Protein AF-A0A7S1PT39-F1 (afdb_monomer_lite)

Sequence (105 aa):
GGVLGLLLYEPAGQVSPDAPGHWAAVRRGPGAGREPEFWRLDPVRGSFRITPQELEQLLVRYRAWRIVDRPEALRAARTAKPSVARHEAEPLTGARAEPVPAAPA

Secondary structure (DSSP, 8-state):
--EEEEEEEEPTTSSSTTPPPEEEEEEE----SSS--EEEEETTTEEEEE-HHHHHHHHHHS-EEEEEPPPHHHHHHHHHHHHHHHHHHTTTS--PPPPPPPPP-

Organism: Alexandrium catenella (NCBI:txid2925)

Structure (mmCIF, N/CA/C/O backbone):
data_AF-A0A7S1PT39-F1
#
_entry.id   AF-A0A7S1PT39-F1
#
loop_
_atom_site.group_PDB
_atom_site.id
_atom_site.type_symbol
_atom_site.label_atom_id
_atom_site.label_alt_id
_atom_site.label_comp_id
_atom_site.label_asym_id
_atom_site.label_entity_id
_atom_site.label_seq_id
_atom_site.pdbx_PDB_ins_code
_atom_site.Cartn_x
_atom_site.Cartn_y
_atom_site.Cartn_z
_atom_site.occupancy
_atom_site.B_iso_or_equiv
_atom_site.auth_seq_id
_atom_site.auth_comp_id
_atom_site.auth_asym_id
_atom_site.auth_atom_id
_atom_site.pdbx_PDB_model_num
ATOM 1 N N . GLY A 1 1 ? -17.578 -0.226 9.675 1.00 58.12 1 GLY A N 1
ATOM 2 C CA . GLY A 1 1 ? -16.107 -0.211 9.591 1.00 58.12 1 GLY A CA 1
ATOM 3 C C . GLY A 1 1 ? -15.710 0.708 8.462 1.00 58.12 1 GLY A C 1
ATOM 4 O O . GLY A 1 1 ? -16.254 0.559 7.375 1.00 58.12 1 GLY A O 1
ATOM 5 N N . GLY A 1 2 ? -14.857 1.697 8.723 1.00 76.00 2 GLY A N 1
ATOM 6 C CA . GLY A 1 2 ? -14.329 2.571 7.671 1.00 76.00 2 GLY A CA 1
ATOM 7 C C . GLY A 1 2 ? -13.305 1.841 6.798 1.00 76.00 2 GLY A C 1
ATOM 8 O O . GLY A 1 2 ? -12.762 0.814 7.204 1.00 76.00 2 GLY A O 1
ATOM 9 N N . VAL A 1 3 ? -13.029 2.358 5.601 1.00 78.19 3 VAL A N 1
ATOM 10 C CA . VAL A 1 3 ? -11.883 1.897 4.803 1.00 78.19 3 VAL A CA 1
ATOM 11 C C . VAL A 1 3 ? -10.614 2.488 5.419 1.00 78.19 3 VAL A C 1
ATOM 13 O O . VAL A 1 3 ? -10.483 3.705 5.513 1.00 78.19 3 VAL A O 1
ATOM 16 N N . LEU A 1 4 ? -9.694 1.627 5.850 1.00 84.50 4 LEU A N 1
ATOM 17 C CA . LEU A 1 4 ? -8.400 1.995 6.436 1.00 84.50 4 LEU A CA 1
ATOM 18 C C . LEU A 1 4 ? -7.344 2.291 5.366 1.00 84.50 4 LEU A C 1
ATOM 20 O O . LEU A 1 4 ? -6.406 3.052 5.596 1.00 84.50 4 LEU A O 1
ATOM 24 N N . GLY A 1 5 ? -7.492 1.675 4.197 1.00 90.94 5 GLY A N 1
ATOM 25 C CA . GLY A 1 5 ? -6.554 1.802 3.096 1.00 90.94 5 GLY A CA 1
ATOM 26 C C . GLY A 1 5 ? -6.890 0.858 1.952 1.00 90.94 5 GLY A C 1
ATOM 27 O O . GLY A 1 5 ? -7.938 0.206 1.938 1.00 90.94 5 GLY A O 1
ATOM 28 N N . LEU A 1 6 ? -5.979 0.787 0.997 1.00 94.94 6 LEU A N 1
ATOM 29 C CA . LEU A 1 6 ? -6.046 -0.088 -0.161 1.00 94.94 6 LEU A CA 1
ATOM 30 C C . LEU A 1 6 ? -4.836 -1.017 -0.156 1.00 94.94 6 LEU A C 1
ATOM 32 O O . LEU A 1 6 ? -3.756 -0.639 0.291 1.00 94.94 6 LEU A O 1
ATOM 36 N N . LEU A 1 7 ? -5.023 -2.225 -0.664 1.00 95.69 7 LEU A N 1
ATOM 37 C CA . LEU A 1 7 ? -3.961 -3.176 -0.952 1.00 95.69 7 LEU A CA 1
ATOM 38 C C . LEU A 1 7 ? -3.918 -3.391 -2.464 1.00 95.69 7 LEU A C 1
ATOM 40 O O . LEU A 1 7 ? -4.967 -3.552 -3.084 1.00 95.69 7 LEU A O 1
ATOM 44 N N . LEU A 1 8 ? -2.727 -3.375 -3.046 1.00 94.94 8 LEU A N 1
ATOM 45 C CA . LEU A 1 8 ? -2.474 -3.459 -4.481 1.00 94.94 8 LEU A CA 1
ATOM 46 C C . LEU A 1 8 ? -1.453 -4.570 -4.727 1.00 94.94 8 LEU A C 1
ATOM 48 O O . LEU A 1 8 ? -0.518 -4.726 -3.940 1.00 94.94 8 LEU A O 1
ATOM 52 N N . TYR A 1 9 ? -1.613 -5.305 -5.825 1.00 93.12 9 TYR A N 1
ATOM 53 C CA . TYR A 1 9 ? -0.586 -6.221 -6.316 1.00 93.12 9 TYR A CA 1
ATOM 54 C C . TYR A 1 9 ? 0.018 -5.674 -7.604 1.00 93.12 9 TYR A C 1
ATOM 56 O O . TYR A 1 9 ? -0.707 -5.451 -8.577 1.00 93.12 9 TYR A O 1
ATOM 64 N N . GLU A 1 10 ? 1.335 -5.495 -7.609 1.00 91.94 10 GLU A N 1
ATOM 65 C CA . GLU A 1 10 ? 2.099 -5.151 -8.802 1.00 91.94 10 GLU A CA 1
ATOM 66 C C . GLU A 1 10 ? 2.768 -6.418 -9.345 1.00 91.94 10 GLU A C 1
ATOM 68 O O . GLU A 1 10 ? 3.567 -7.035 -8.633 1.00 91.94 10 GLU A O 1
ATOM 73 N N . PRO A 1 11 ? 2.446 -6.841 -10.582 1.00 91.12 11 PRO A N 1
ATOM 74 C CA . PRO A 1 11 ? 3.128 -7.954 -11.228 1.00 91.12 11 PRO A CA 1
ATOM 75 C C . PRO A 1 11 ? 4.636 -7.721 -11.371 1.00 91.12 11 PRO A C 1
ATOM 77 O O . PRO A 1 11 ? 5.111 -6.583 -11.393 1.00 91.12 11 PRO A O 1
ATOM 80 N N . ALA A 1 12 ? 5.384 -8.812 -11.532 1.00 91.81 12 ALA A N 1
ATOM 81 C CA . ALA A 1 12 ? 6.804 -8.733 -11.853 1.00 91.81 12 ALA A CA 1
ATOM 82 C C . ALA A 1 12 ? 7.038 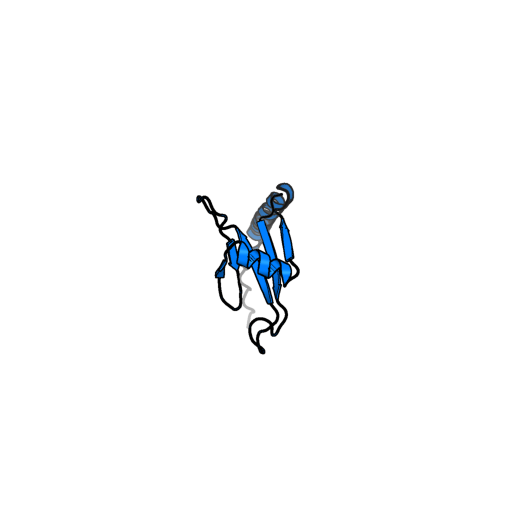-7.936 -13.151 1.00 91.81 12 ALA A C 1
ATOM 84 O O . ALA A 1 12 ? 6.185 -7.920 -14.043 1.00 91.81 12 ALA A O 1
ATOM 85 N N . GLY A 1 13 ? 8.187 -7.269 -13.257 1.00 87.56 13 GLY A N 1
ATOM 86 C CA . GLY A 1 13 ? 8.570 -6.530 -14.463 1.00 87.56 13 GLY A CA 1
ATOM 87 C C . GLY A 1 13 ? 7.956 -5.129 -14.611 1.00 87.56 13 GLY A C 1
ATOM 88 O O . GLY A 1 13 ? 8.285 -4.426 -15.561 1.00 87.56 13 GLY A O 1
ATOM 89 N N . GLN A 1 14 ? 7.058 -4.703 -13.712 1.00 85.00 14 GLN A N 1
ATOM 90 C CA . GLN A 1 14 ? 6.326 -3.428 -13.850 1.00 85.00 14 GLN A CA 1
ATOM 91 C C . GLN A 1 14 ? 7.122 -2.192 -13.411 1.00 85.00 14 GLN A C 1
ATOM 93 O O . GLN A 1 14 ? 6.881 -1.085 -13.890 1.00 85.00 14 GLN A O 1
ATOM 98 N N . VAL A 1 15 ? 8.053 -2.366 -12.471 1.00 77.12 15 VAL A N 1
ATOM 99 C CA . VAL A 1 15 ? 8.924 -1.293 -11.963 1.00 77.12 15 VAL A CA 1
ATOM 100 C C . VAL A 1 15 ? 10.215 -1.216 -12.773 1.00 77.12 15 VAL A C 1
ATOM 102 O O . VAL A 1 15 ? 10.591 -0.150 -13.251 1.00 77.12 15 VAL A O 1
ATOM 105 N N . SER A 1 16 ? 10.861 -2.366 -12.921 1.00 81.75 16 SER A N 1
ATOM 106 C CA . SER A 1 16 ? 12.013 -2.642 -13.771 1.00 81.75 16 SER A CA 1
ATOM 107 C C . SER A 1 16 ? 11.856 -4.066 -14.316 1.00 81.75 16 SER A C 1
ATOM 109 O O . SER A 1 16 ? 11.110 -4.844 -13.712 1.00 81.75 16 SER A O 1
ATOM 111 N N . PRO A 1 17 ? 12.527 -4.438 -15.423 1.00 87.56 17 PRO A N 1
ATOM 112 C CA . PRO A 1 17 ? 12.382 -5.765 -16.033 1.00 87.56 17 PRO A CA 1
ATOM 113 C C . PRO A 1 17 ? 12.642 -6.943 -15.080 1.00 87.56 17 PRO A C 1
ATOM 115 O O . PRO A 1 17 ? 12.061 -8.010 -15.245 1.00 87.56 17 PRO A O 1
ATOM 118 N N . ASP A 1 18 ? 13.488 -6.740 -14.074 1.00 88.38 18 ASP A N 1
ATOM 119 C CA . ASP A 1 18 ? 13.903 -7.708 -13.059 1.00 88.38 18 ASP A CA 1
ATOM 120 C C . ASP A 1 18 ? 13.145 -7.583 -11.723 1.00 88.38 18 ASP A C 1
ATOM 122 O O . ASP A 1 18 ? 13.369 -8.377 -10.808 1.00 88.38 18 ASP A O 1
ATOM 126 N N . ALA A 1 19 ? 12.229 -6.618 -11.587 1.00 84.75 19 ALA A N 1
ATOM 127 C CA . ALA A 1 19 ? 11.496 -6.415 -10.342 1.00 84.75 19 ALA A C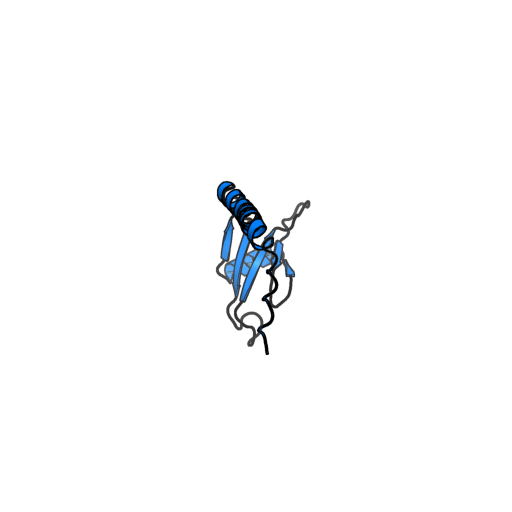A 1
ATOM 128 C C . ALA A 1 19 ? 10.565 -7.604 -10.044 1.00 84.75 19 ALA A C 1
ATOM 130 O O . ALA A 1 19 ? 9.751 -7.969 -10.902 1.00 84.75 19 ALA A O 1
ATOM 131 N N . PRO A 1 20 ? 10.597 -8.174 -8.824 1.00 88.88 20 PRO A N 1
ATOM 132 C CA . PRO A 1 20 ? 9.659 -9.213 -8.436 1.00 88.88 20 PRO A CA 1
ATOM 133 C C . PRO A 1 20 ? 8.244 -8.644 -8.297 1.00 88.88 20 PRO A C 1
ATOM 135 O O . PRO A 1 20 ? 8.036 -7.472 -7.962 1.00 88.88 20 PRO A O 1
ATOM 138 N N . GLY A 1 21 ? 7.252 -9.510 -8.506 1.00 91.81 21 GLY A N 1
ATOM 139 C CA . GLY A 1 21 ? 5.873 -9.172 -8.184 1.00 91.81 21 GLY A CA 1
ATOM 140 C C . GLY A 1 21 ? 5.723 -8.993 -6.676 1.00 91.81 21 GLY A C 1
ATOM 141 O O . GLY A 1 21 ? 6.223 -9.811 -5.902 1.00 91.81 21 GLY A O 1
ATOM 142 N N . HIS A 1 22 ? 5.054 -7.930 -6.246 1.00 91.88 22 HIS A N 1
ATOM 143 C CA . HIS A 1 22 ? 4.968 -7.590 -4.831 1.00 91.88 22 HIS A CA 1
ATOM 144 C C . HIS A 1 22 ? 3.651 -6.903 -4.474 1.00 91.88 22 HIS A C 1
ATOM 146 O O . HIS A 1 22 ? 2.918 -6.381 -5.314 1.00 91.88 22 HIS A O 1
ATOM 152 N N . TRP A 1 23 ? 3.352 -6.933 -3.180 1.00 94.19 23 TRP A N 1
ATOM 153 C CA . TRP A 1 23 ? 2.201 -6.261 -2.601 1.00 94.19 23 TRP A CA 1
ATOM 154 C C . TRP A 1 23 ? 2.609 -4.885 -2.085 1.00 94.19 23 TRP A C 1
ATOM 156 O O . TRP A 1 23 ? 3.616 -4.758 -1.389 1.00 94.19 23 TRP A O 1
ATOM 166 N N . ALA A 1 24 ? 1.796 -3.875 -2.375 1.00 94.31 24 ALA A N 1
ATOM 167 C CA . ALA A 1 24 ? 1.933 -2.531 -1.830 1.00 94.31 24 ALA A CA 1
ATOM 168 C C . ALA A 1 24 ? 0.614 -2.102 -1.183 1.00 94.31 24 ALA A C 1
ATOM 170 O O . ALA A 1 24 ? -0.470 -2.428 -1.669 1.00 94.31 24 ALA A O 1
ATOM 171 N N . ALA A 1 25 ? 0.690 -1.357 -0.084 1.00 9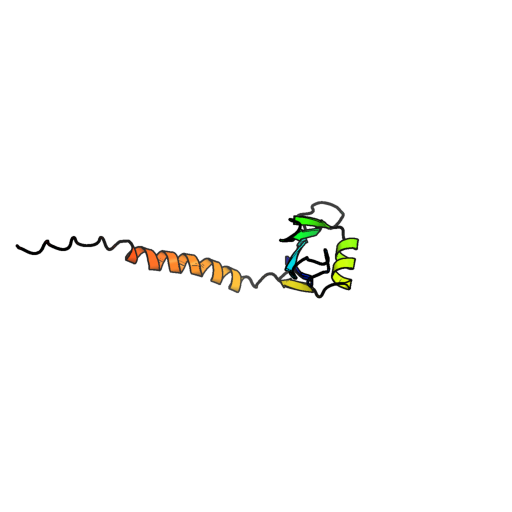5.81 25 ALA A N 1
ATOM 172 C CA . ALA A 1 25 ? -0.491 -0.788 0.556 1.00 95.81 25 ALA A CA 1
ATOM 173 C C . ALA A 1 25 ? -0.542 0.723 0.333 1.00 95.81 25 ALA A C 1
ATOM 175 O O . ALA A 1 25 ? 0.487 1.389 0.305 1.00 95.81 25 ALA A O 1
ATOM 176 N N . VAL A 1 26 ? -1.739 1.285 0.221 1.00 95.12 26 VAL A N 1
ATOM 177 C CA . VAL A 1 26 ? -1.960 2.731 0.251 1.00 95.12 26 VAL A CA 1
ATOM 178 C C . VAL A 1 26 ? -2.795 3.058 1.472 1.00 95.12 26 VAL A C 1
ATOM 180 O O . VAL A 1 26 ? -3.858 2.478 1.683 1.00 95.12 26 VAL A O 1
ATOM 183 N N . ARG A 1 27 ? -2.338 4.014 2.273 1.00 92.75 27 ARG A N 1
ATOM 184 C CA . ARG A 1 27 ? -3.107 4.555 3.394 1.00 92.75 27 ARG A CA 1
ATOM 185 C C . ARG A 1 27 ? -3.289 6.052 3.235 1.00 92.75 27 ARG A C 1
ATOM 187 O O . ARG A 1 27 ? -2.429 6.736 2.683 1.00 92.75 27 ARG A O 1
ATOM 194 N N . ARG A 1 28 ? -4.383 6.569 3.780 1.00 89.56 28 ARG A N 1
ATOM 195 C CA . ARG A 1 28 ? -4.549 8.013 3.929 1.00 89.56 28 ARG A CA 1
ATOM 196 C C . ARG A 1 28 ? -3.620 8.504 5.045 1.00 89.56 28 ARG A C 1
ATOM 198 O O . ARG A 1 28 ? -3.520 7.869 6.097 1.00 89.56 28 ARG A O 1
ATOM 205 N N . GLY A 1 29 ? -2.899 9.591 4.796 1.00 84.25 29 GLY A N 1
ATOM 206 C CA . GLY A 1 29 ? -2.118 10.287 5.813 1.00 84.25 29 GLY A CA 1
ATOM 207 C C . GLY A 1 29 ? -3.030 10.970 6.840 1.00 84.25 29 GLY A C 1
ATOM 208 O O . GLY A 1 29 ? -4.222 11.147 6.579 1.00 84.25 29 GLY A O 1
ATOM 209 N N . PRO A 1 30 ? -2.494 11.387 7.999 1.00 74.69 30 PRO A N 1
ATOM 210 C CA . PRO A 1 30 ? -3.249 12.063 9.060 1.00 74.69 30 PRO A CA 1
ATOM 211 C C . PRO A 1 30 ? -3.643 13.514 8.703 1.00 74.69 30 PRO A C 1
ATOM 213 O O . PRO A 1 30 ? -3.752 14.354 9.587 1.00 74.69 30 PRO A O 1
ATOM 216 N N . GLY A 1 31 ? -3.814 13.831 7.415 1.00 62.00 31 GLY A N 1
ATOM 217 C CA . GLY A 1 31 ? -3.887 15.192 6.893 1.00 62.00 31 GLY A CA 1
ATOM 218 C C . GLY A 1 31 ? -4.917 16.063 7.614 1.00 62.00 31 GLY A C 1
ATOM 219 O O . GLY A 1 31 ? -6.118 15.863 7.463 1.00 62.00 31 GLY A O 1
ATOM 220 N N . ALA A 1 32 ? -4.423 17.064 8.346 1.00 56.97 32 ALA A N 1
ATOM 221 C CA . ALA A 1 32 ? -5.204 18.181 8.882 1.00 56.97 32 ALA A CA 1
ATOM 222 C C . ALA A 1 32 ? -5.395 19.317 7.847 1.00 56.97 32 ALA A C 1
ATOM 224 O O . ALA A 1 32 ? -5.938 20.370 8.170 1.00 56.97 32 ALA A O 1
ATOM 225 N N . GLY A 1 33 ? -4.901 19.129 6.616 1.00 61.41 33 GLY A N 1
ATOM 226 C CA . GLY A 1 33 ? -4.954 20.105 5.524 1.00 61.41 33 GLY A CA 1
ATOM 227 C C . GLY A 1 33 ? -6.166 19.943 4.600 1.00 61.41 33 GLY A C 1
ATOM 228 O O . GLY A 1 33 ? -6.936 18.992 4.712 1.00 61.41 33 GLY A O 1
ATOM 229 N N . ARG A 1 34 ? -6.316 20.885 3.656 1.00 67.19 34 ARG A N 1
ATOM 230 C CA . ARG A 1 34 ? -7.423 20.932 2.678 1.00 67.19 34 ARG A CA 1
ATOM 231 C C . ARG A 1 34 ? -7.408 19.777 1.666 1.00 67.19 34 ARG A C 1
ATOM 233 O O . ARG A 1 34 ? -8.472 19.383 1.206 1.00 67.19 34 ARG A O 1
ATOM 240 N N . GLU A 1 35 ? -6.230 19.236 1.357 1.00 70.94 35 GLU A N 1
ATOM 241 C CA . 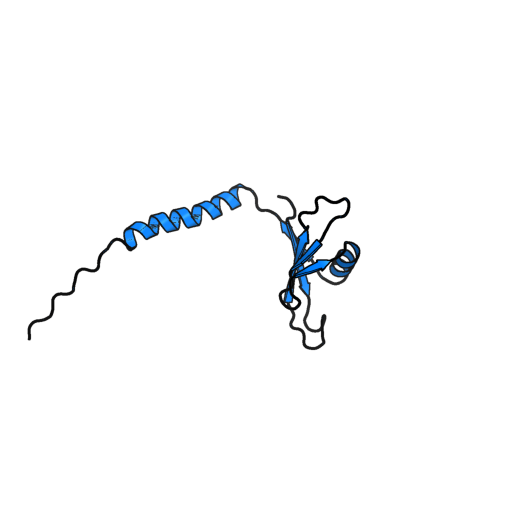GLU A 1 35 ? -6.047 18.180 0.355 1.00 70.94 35 GLU A CA 1
ATOM 242 C C . GLU A 1 35 ? -5.793 16.809 1.006 1.00 70.94 35 GLU A C 1
ATOM 244 O O . GLU A 1 35 ? -5.027 16.713 1.974 1.00 70.94 35 GLU A O 1
ATOM 249 N N . PRO A 1 36 ? -6.413 15.726 0.500 1.00 77.25 36 PRO A N 1
ATOM 250 C CA . PRO A 1 36 ? -6.176 14.384 0.999 1.00 77.25 36 PRO A CA 1
ATOM 251 C C . PRO A 1 36 ? -4.753 13.925 0.665 1.00 77.25 36 PRO A C 1
ATOM 253 O O . PRO A 1 36 ? -4.340 13.860 -0.488 1.00 77.25 36 PRO A O 1
ATOM 256 N N . GLU A 1 37 ? -4.019 13.552 1.705 1.00 87.25 37 GLU A N 1
ATOM 257 C CA . GLU A 1 37 ? -2.676 13.003 1.587 1.00 87.25 37 GLU A CA 1
ATOM 258 C C . GLU A 1 37 ? -2.718 11.474 1.531 1.00 87.25 37 GLU A C 1
ATOM 260 O O . GLU A 1 37 ? -3.393 10.840 2.350 1.00 87.25 37 GLU A O 1
ATOM 265 N N . PHE A 1 38 ? -1.950 10.869 0.626 1.00 92.75 38 PHE A N 1
ATOM 266 C CA . PHE A 1 38 ? -1.831 9.419 0.511 1.00 92.75 38 PHE A CA 1
ATOM 267 C C . PHE A 1 38 ? -0.376 8.974 0.638 1.00 92.75 38 PHE A C 1
ATOM 269 O O . PHE A 1 38 ? 0.542 9.591 0.101 1.00 92.75 38 PHE A O 1
ATOM 276 N N . TRP A 1 39 ? -0.173 7.872 1.352 1.00 94.69 39 TRP A N 1
ATOM 277 C CA . TRP A 1 39 ? 1.116 7.207 1.487 1.00 94.69 39 TRP A CA 1
ATOM 278 C C . TRP A 1 39 ? 1.045 5.838 0.845 1.00 94.69 39 TRP A C 1
ATOM 280 O O . TRP A 1 39 ? 0.212 5.019 1.244 1.00 94.69 39 TRP A O 1
ATOM 290 N N . ARG A 1 40 ? 1.955 5.576 -0.090 1.00 95.12 40 ARG A N 1
ATOM 291 C CA . ARG A 1 40 ? 2.241 4.235 -0.581 1.00 95.12 40 ARG A CA 1
ATOM 292 C C . ARG A 1 40 ? 3.299 3.600 0.315 1.00 95.12 40 ARG A C 1
ATOM 294 O O . ARG A 1 40 ? 4.363 4.166 0.548 1.00 95.12 40 ARG A O 1
ATOM 301 N N . LEU A 1 41 ? 2.970 2.428 0.834 1.00 94.56 41 LEU A N 1
ATOM 302 C CA . LEU A 1 41 ? 3.828 1.570 1.635 1.00 94.56 41 LEU A CA 1
ATOM 303 C C . LEU A 1 41 ? 4.329 0.459 0.716 1.00 94.56 41 LEU A C 1
ATOM 305 O O . LEU A 1 41 ? 3.599 -0.494 0.430 1.00 94.56 41 LEU A O 1
ATOM 309 N N . ASP A 1 42 ? 5.544 0.637 0.211 1.00 91.94 42 ASP A N 1
ATOM 310 C CA . ASP A 1 42 ? 6.158 -0.228 -0.789 1.00 91.94 42 ASP A CA 1
ATOM 311 C C . ASP A 1 42 ? 7.372 -0.959 -0.190 1.00 91.94 42 ASP A C 1
ATOM 313 O O . ASP A 1 42 ? 8.276 -0.297 0.330 1.00 91.94 42 ASP A O 1
ATOM 317 N N . PRO A 1 43 ? 7.417 -2.302 -0.224 1.00 88.38 43 PRO A N 1
ATOM 318 C CA . PRO A 1 43 ? 8.539 -3.062 0.323 1.00 88.38 43 PRO A CA 1
ATOM 319 C C . PRO A 1 43 ? 9.808 -2.982 -0.537 1.00 88.38 43 PRO A C 1
ATOM 321 O O . PRO A 1 43 ? 10.889 -3.266 -0.031 1.00 88.38 43 PRO A O 1
ATOM 324 N N . VAL A 1 44 ? 9.694 -2.616 -1.816 1.00 85.69 44 VAL A N 1
ATOM 325 C CA . VAL A 1 44 ? 10.810 -2.547 -2.768 1.00 85.69 44 VAL A CA 1
ATOM 326 C C . VAL A 1 44 ? 11.399 -1.139 -2.804 1.00 85.69 44 VAL A C 1
ATOM 328 O O . VAL A 1 44 ? 12.613 -0.969 -2.760 1.00 85.69 44 VAL A O 1
ATOM 331 N N . ARG A 1 45 ? 10.544 -0.115 -2.869 1.00 85.75 45 ARG A N 1
ATOM 332 C CA . ARG A 1 45 ? 10.957 1.294 -3.013 1.00 85.75 45 ARG A CA 1
ATOM 333 C C . ARG A 1 45 ? 11.021 2.060 -1.691 1.00 85.75 45 ARG A C 1
ATOM 335 O O . ARG A 1 45 ? 11.490 3.195 -1.665 1.00 85.75 45 ARG A O 1
ATOM 342 N N . GLY A 1 46 ? 10.528 1.469 -0.606 1.00 89.44 46 GLY A N 1
ATOM 343 C CA . GLY A 1 46 ? 10.291 2.170 0.651 1.00 89.44 46 GLY A CA 1
ATOM 344 C C . GLY A 1 46 ? 8.975 2.953 0.645 1.00 89.44 46 GLY A C 1
ATOM 345 O O . GLY A 1 46 ? 8.251 3.012 -0.344 1.00 89.44 46 GLY A O 1
ATOM 346 N N . SER A 1 47 ? 8.622 3.548 1.783 1.00 93.50 47 SER A N 1
ATOM 347 C CA . SER A 1 47 ? 7.365 4.298 1.901 1.00 93.50 47 SER A CA 1
ATOM 348 C C . SER A 1 47 ? 7.507 5.720 1.361 1.00 93.50 47 SER A C 1
ATOM 350 O O . SER A 1 47 ? 8.417 6.440 1.767 1.00 93.50 47 SER A O 1
ATOM 352 N N . PHE A 1 48 ? 6.582 6.155 0.506 1.00 94.00 48 PHE A N 1
ATOM 353 C CA . PHE A 1 48 ? 6.593 7.499 -0.078 1.00 94.00 48 PHE A CA 1
ATOM 354 C C . PHE A 1 48 ? 5.184 8.076 -0.242 1.00 94.00 48 PHE A C 1
ATOM 356 O O . PHE A 1 48 ? 4.178 7.359 -0.237 1.00 94.00 48 PHE A O 1
ATOM 363 N N . ARG A 1 49 ? 5.114 9.405 -0.349 1.00 93.88 49 ARG A N 1
ATOM 364 C CA . ARG A 1 49 ? 3.867 10.134 -0.596 1.00 93.88 49 ARG A CA 1
ATOM 365 C C . ARG A 1 49 ? 3.464 10.014 -2.058 1.00 93.88 49 ARG A C 1
ATOM 367 O O . ARG A 1 49 ? 4.321 10.099 -2.930 1.00 93.88 49 ARG A O 1
ATOM 374 N N . ILE A 1 50 ? 2.165 9.880 -2.293 1.00 93.38 50 ILE A N 1
ATOM 375 C CA . ILE A 1 50 ? 1.564 9.960 -3.622 1.00 93.38 50 ILE A CA 1
ATOM 376 C C . ILE A 1 50 ? 0.418 10.971 -3.610 1.00 93.38 50 ILE A C 1
ATOM 378 O O . ILE A 1 50 ? -0.271 11.168 -2.605 1.00 93.38 50 ILE A O 1
ATOM 382 N N . THR A 1 51 ? 0.230 11.624 -4.742 1.00 91.62 51 THR A N 1
ATOM 383 C CA . THR A 1 51 ? -0.863 12.549 -5.018 1.00 91.62 51 THR A CA 1
ATOM 384 C C . THR A 1 51 ? -2.166 11.793 -5.309 1.00 91.62 51 THR A C 1
ATOM 386 O O . THR A 1 51 ? -2.139 10.601 -5.636 1.00 91.62 51 THR A O 1
ATOM 389 N N . PRO A 1 52 ? -3.329 12.467 -5.243 1.00 91.31 52 PRO A N 1
ATOM 390 C CA . PRO A 1 52 ? -4.595 11.879 -5.681 1.00 91.31 52 PRO A CA 1
ATOM 391 C C . PRO A 1 52 ? -4.553 11.385 -7.137 1.00 91.31 52 PRO A C 1
ATOM 393 O O . PRO A 1 52 ? -5.038 10.296 -7.429 1.00 91.31 52 PRO A O 1
ATOM 396 N N . GLN A 1 53 ? -3.897 12.132 -8.029 1.00 93.44 53 GLN A N 1
ATOM 397 C CA . GLN A 1 53 ? -3.748 11.753 -9.435 1.00 93.44 53 GLN A CA 1
ATOM 398 C C . GLN A 1 53 ? -2.898 10.483 -9.606 1.00 93.44 53 GLN A C 1
ATOM 400 O O . GLN A 1 53 ? -3.247 9.599 -10.385 1.00 93.44 53 GLN A O 1
ATOM 405 N N . GLU A 1 54 ? -1.794 10.351 -8.867 1.00 93.19 54 GLU A N 1
ATOM 406 C CA . GLU A 1 54 ? -0.983 9.125 -8.879 1.00 93.19 54 GLU A CA 1
ATOM 407 C C . GLU A 1 54 ? -1.755 7.930 -8.309 1.00 93.19 54 GLU A C 1
ATOM 409 O O . GLU A 1 54 ? -1.632 6.816 -8.818 1.00 93.19 54 GLU A O 1
ATOM 414 N N . LEU A 1 55 ? -2.591 8.148 -7.289 1.00 93.62 55 LEU A N 1
ATOM 415 C CA . LEU A 1 55 ? -3.482 7.111 -6.776 1.00 93.62 55 LEU A CA 1
ATOM 416 C C . LEU A 1 55 ? -4.468 6.638 -7.852 1.00 93.62 55 LEU A C 1
ATOM 418 O O . LEU A 1 55 ? -4.610 5.434 -8.047 1.00 93.62 55 LEU A O 1
ATOM 422 N N . GLU A 1 56 ? -5.114 7.548 -8.580 1.00 93.56 56 GLU A N 1
ATOM 423 C CA . GLU A 1 56 ? -6.005 7.188 -9.692 1.00 93.56 56 GLU A CA 1
ATOM 424 C C . GLU A 1 56 ? -5.276 6.362 -10.755 1.00 93.56 56 GLU A C 1
ATOM 426 O O . GLU A 1 56 ? -5.775 5.320 -11.185 1.00 93.56 56 GLU A O 1
ATOM 431 N N . GLN A 1 57 ? -4.055 6.759 -11.119 1.00 93.62 57 GLN A N 1
ATOM 432 C CA . GLN A 1 57 ? -3.232 6.006 -12.065 1.00 93.62 57 GLN A CA 1
ATOM 433 C C . GLN A 1 57 ? -2.918 4.589 -11.568 1.00 93.62 57 GLN A C 1
ATOM 435 O O . GLN A 1 57 ? -2.949 3.646 -12.362 1.00 93.62 57 GLN A O 1
ATOM 440 N N . LEU A 1 58 ? -2.650 4.408 -10.270 1.00 92.12 58 LEU A N 1
ATOM 441 C CA . LEU A 1 58 ? -2.451 3.078 -9.685 1.00 92.12 58 LEU A CA 1
ATOM 442 C C . LEU A 1 58 ? -3.715 2.221 -9.775 1.00 92.12 58 LEU A C 1
ATOM 444 O O . LEU A 1 58 ? -3.621 1.041 -10.101 1.00 92.12 58 LEU A O 1
ATOM 448 N N . LEU A 1 59 ? -4.888 2.806 -9.528 1.00 92.62 59 LEU A N 1
ATOM 449 C CA . LEU A 1 59 ? -6.167 2.090 -9.559 1.00 92.62 59 LEU A CA 1
ATOM 450 C C . LEU A 1 59 ? -6.621 1.715 -10.972 1.00 92.62 59 LEU A C 1
ATOM 452 O O . LEU A 1 59 ? -7.347 0.738 -11.134 1.00 92.62 59 LEU A O 1
ATOM 456 N N . VAL A 1 60 ? -6.179 2.454 -11.992 1.00 94.12 60 VAL A N 1
ATOM 457 C CA . VAL A 1 60 ? -6.373 2.073 -13.399 1.00 94.12 60 VAL A CA 1
ATOM 458 C C . VAL A 1 60 ? -5.485 0.886 -13.774 1.00 94.12 60 VAL A C 1
ATOM 460 O O . VAL A 1 60 ? -5.912 0.008 -14.521 1.00 94.12 60 VAL A O 1
ATOM 463 N N . ARG A 1 61 ? -4.246 0.851 -13.270 1.00 91.50 61 ARG A N 1
ATOM 464 C CA . ARG A 1 61 ? -3.251 -0.165 -13.650 1.00 91.50 61 ARG A CA 1
ATOM 465 C C . ARG A 1 61 ? -3.402 -1.475 -12.889 1.00 91.50 61 ARG A C 1
ATOM 467 O O . ARG A 1 61 ? -3.164 -2.538 -13.459 1.00 91.50 61 ARG A O 1
ATOM 474 N N . TYR A 1 62 ? -3.771 -1.412 -11.614 1.00 91.25 62 TYR A N 1
ATOM 475 C CA . TYR A 1 62 ? -3.719 -2.561 -10.719 1.00 91.25 62 TYR A CA 1
ATOM 476 C C . TYR A 1 62 ? -5.052 -2.811 -10.031 1.00 91.25 62 TYR A C 1
ATOM 478 O O . TYR A 1 62 ? -5.759 -1.892 -9.616 1.00 91.25 62 TYR A O 1
ATOM 486 N N . ARG A 1 63 ? -5.372 -4.096 -9.840 1.00 87.81 63 ARG A N 1
ATOM 487 C CA . ARG A 1 63 ? -6.498 -4.478 -8.987 1.00 87.81 63 ARG A CA 1
ATOM 488 C C . ARG A 1 63 ? -6.195 -4.074 -7.547 1.00 87.81 63 ARG A C 1
ATOM 490 O O . ARG A 1 63 ? -5.128 -4.383 -7.019 1.00 87.81 63 ARG A O 1
ATOM 497 N N . ALA A 1 64 ? -7.167 -3.409 -6.931 1.00 92.06 64 ALA A N 1
ATOM 498 C CA . ALA A 1 64 ? -7.082 -2.926 -5.565 1.00 92.06 64 ALA A CA 1
ATOM 499 C C . ALA A 1 64 ? -8.137 -3.593 -4.683 1.00 92.06 64 ALA A C 1
ATOM 501 O O . ALA A 1 64 ? -9.310 -3.691 -5.052 1.00 92.06 64 ALA A O 1
ATOM 502 N N . TRP A 1 65 ? -7.735 -3.984 -3.481 1.00 93.56 65 TRP A N 1
ATOM 503 C CA . TRP A 1 65 ? -8.623 -4.482 -2.438 1.00 93.56 65 TRP A CA 1
ATOM 504 C C . TRP A 1 65 ? -8.761 -3.441 -1.335 1.00 93.56 65 TRP A C 1
ATOM 506 O O . TRP A 1 65 ? -7.784 -2.816 -0.925 1.00 93.56 65 TRP A O 1
ATOM 516 N N . ARG A 1 66 ? -9.981 -3.255 -0.825 1.00 91.06 66 ARG A N 1
ATOM 517 C CA . ARG A 1 66 ? -10.236 -2.346 0.298 1.00 91.06 66 ARG A CA 1
ATOM 518 C C . ARG A 1 66 ? -9.881 -3.034 1.608 1.00 91.06 66 ARG A C 1
ATOM 520 O O . ARG A 1 66 ? -10.434 -4.083 1.928 1.00 91.06 66 ARG A O 1
ATOM 527 N N . ILE A 1 67 ? -9.013 -2.406 2.391 1.00 86.44 67 ILE A N 1
ATOM 528 C CA . ILE A 1 67 ? -8.755 -2.801 3.773 1.00 86.44 67 ILE A CA 1
ATOM 529 C C . ILE A 1 67 ? -9.825 -2.126 4.621 1.00 86.44 67 ILE A C 1
ATOM 531 O O . ILE A 1 67 ? -9.845 -0.902 4.745 1.00 86.44 67 ILE A O 1
ATOM 535 N N . VAL A 1 68 ? -10.736 -2.914 5.177 1.00 84.69 68 VAL A N 1
ATOM 536 C CA . VAL A 1 68 ? -11.822 -2.409 6.021 1.00 84.69 68 VAL A CA 1
ATOM 537 C C . VAL A 1 68 ? -11.485 -2.606 7.489 1.00 84.69 68 VAL A C 1
ATOM 539 O O . VAL A 1 68 ? -10.939 -3.636 7.888 1.00 84.69 68 VAL A O 1
ATOM 542 N N . ASP A 1 69 ? -11.818 -1.609 8.301 1.00 78.19 69 ASP A N 1
ATOM 543 C CA . ASP A 1 69 ? -11.747 -1.740 9.746 1.00 78.19 69 ASP A CA 1
ATOM 544 C C . ASP A 1 69 ? -12.722 -2.821 10.208 1.00 78.19 69 ASP A C 1
ATOM 546 O O . ASP A 1 69 ? -13.880 -2.877 9.770 1.00 78.19 69 ASP A O 1
ATOM 550 N N . ARG A 1 70 ? -12.244 -3.686 11.102 1.00 70.62 70 ARG A N 1
ATOM 551 C CA . ARG A 1 70 ? -13.073 -4.756 11.639 1.00 70.62 70 ARG A CA 1
ATOM 552 C C . ARG A 1 70 ? -14.170 -4.188 12.544 1.00 70.62 70 ARG A C 1
ATOM 554 O O . ARG A 1 70 ? -13.944 -3.181 13.219 1.00 70.62 70 ARG A O 1
ATOM 561 N N . PRO A 1 71 ? -15.316 -4.886 12.639 1.00 72.00 71 PRO A N 1
ATOM 562 C CA . PRO A 1 71 ? -16.266 -4.697 13.726 1.00 72.00 71 PRO A CA 1
ATOM 563 C C . PRO A 1 71 ? -15.561 -4.723 15.086 1.00 72.00 71 PRO A C 1
ATOM 565 O O . PRO A 1 71 ? -14.679 -5.554 15.318 1.00 72.00 71 PRO A O 1
ATOM 568 N N . GLU A 1 72 ? -15.974 -3.832 15.983 1.00 71.12 72 GLU A N 1
ATOM 569 C CA . GLU A 1 72 ? -15.390 -3.644 17.315 1.00 71.12 72 GLU A CA 1
ATOM 570 C C . GLU A 1 72 ? -15.288 -4.955 18.113 1.00 71.12 72 GLU A C 1
ATOM 572 O O . GLU A 1 72 ? -14.254 -5.231 18.719 1.00 71.12 72 GLU A O 1
ATOM 577 N N . ALA A 1 73 ? -16.286 -5.836 17.984 1.00 68.56 73 ALA A N 1
ATOM 578 C CA . ALA A 1 73 ? -16.294 -7.167 18.592 1.00 68.56 73 ALA A CA 1
ATOM 579 C C . ALA A 1 73 ? -15.079 -8.035 18.197 1.00 68.56 73 ALA A C 1
ATOM 581 O O . ALA A 1 73 ? -14.485 -8.713 19.036 1.00 68.56 73 ALA A O 1
ATOM 582 N N . LEU A 1 74 ? -14.646 -7.981 16.932 1.00 67.25 74 LEU A N 1
ATOM 583 C CA . LEU A 1 74 ? -13.476 -8.729 16.453 1.00 67.25 74 LEU A CA 1
ATOM 584 C C . LEU A 1 74 ? -12.147 -8.068 16.839 1.00 67.25 74 LEU A C 1
ATOM 586 O O . LEU A 1 74 ? -11.108 -8.735 16.805 1.00 67.25 74 LEU A O 1
ATOM 590 N N . ARG A 1 75 ? -12.156 -6.770 17.174 1.00 67.19 75 ARG A N 1
ATOM 591 C CA . ARG A 1 75 ? -11.002 -6.083 17.768 1.00 67.19 75 ARG A CA 1
ATOM 592 C C . ARG A 1 75 ? -10.858 -6.487 19.234 1.00 67.19 75 ARG A C 1
ATOM 594 O O . ARG A 1 75 ? -9.798 -6.990 19.598 1.00 67.19 75 ARG A O 1
ATOM 601 N N . ALA A 1 76 ? -11.934 -6.394 20.016 1.00 67.25 76 ALA A N 1
ATOM 602 C CA . ALA A 1 76 ? -11.978 -6.813 21.418 1.00 67.25 76 ALA A CA 1
ATOM 603 C C . ALA A 1 76 ? -11.532 -8.275 21.611 1.00 67.25 76 ALA A C 1
ATOM 605 O O . ALA A 1 76 ? -10.658 -8.551 22.432 1.00 67.25 76 ALA A O 1
ATOM 606 N N . ALA A 1 77 ? -12.024 -9.203 20.782 1.00 66.69 77 ALA A N 1
ATOM 607 C CA . ALA A 1 77 ? -11.631 -10.613 20.846 1.00 66.69 77 ALA A CA 1
ATOM 608 C C . ALA A 1 77 ? -10.131 -10.854 20.568 1.00 66.69 77 ALA A C 1
ATOM 610 O O . ALA A 1 77 ? -9.540 -11.797 21.094 1.00 66.69 77 ALA A O 1
ATOM 611 N N . ARG A 1 78 ? -9.482 -10.007 19.752 1.00 64.81 78 ARG A N 1
ATOM 612 C CA . ARG A 1 78 ? -8.041 -10.117 19.473 1.00 64.81 78 ARG A CA 1
ATOM 613 C C . ARG A 1 78 ? -7.194 -9.558 20.608 1.00 64.81 78 ARG A C 1
ATOM 615 O O . ARG A 1 78 ? -6.116 -10.088 20.831 1.00 64.81 78 ARG A O 1
ATOM 622 N N . THR A 1 79 ? -7.664 -8.525 21.302 1.00 62.62 79 THR A N 1
ATOM 623 C CA . THR A 1 79 ? -7.007 -7.992 22.505 1.00 62.62 79 THR A CA 1
ATOM 624 C C . THR A 1 79 ? -7.126 -8.964 23.680 1.00 62.62 79 THR A C 1
ATOM 626 O O . THR A 1 79 ? -6.184 -9.093 24.453 1.00 62.62 79 THR A O 1
ATOM 629 N N . ALA A 1 80 ? -8.234 -9.707 23.766 1.00 62.59 80 ALA A N 1
ATOM 630 C CA . ALA A 1 80 ? -8.456 -10.715 24.802 1.00 62.59 80 ALA A CA 1
ATOM 631 C C . ALA A 1 80 ? -7.563 -11.966 24.652 1.00 62.59 80 ALA A C 1
ATOM 633 O O . ALA A 1 80 ? -7.132 -12.548 25.644 1.00 62.59 80 ALA A O 1
ATOM 634 N N . LYS A 1 81 ? -7.236 -12.383 23.420 1.00 59.25 81 LYS A N 1
ATOM 635 C CA . LYS A 1 81 ? -6.380 -13.561 23.166 1.00 59.25 81 LYS A CA 1
ATOM 636 C C . LYS A 1 81 ? -4.995 -13.515 23.840 1.00 59.25 81 LYS A C 1
ATOM 638 O O . LYS A 1 81 ? -4.644 -14.493 24.493 1.00 59.25 81 LYS A O 1
ATOM 643 N N . PRO A 1 82 ? -4.197 -12.438 23.722 1.00 59.69 82 PRO A N 1
ATOM 644 C CA . PRO A 1 82 ? -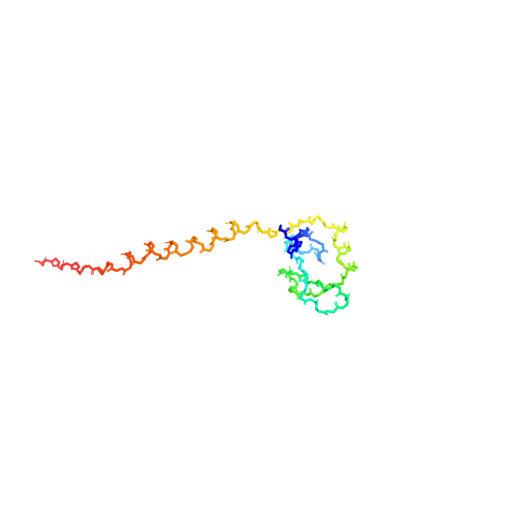2.900 -12.365 24.384 1.00 59.69 82 PRO A CA 1
ATOM 645 C C . PRO A 1 82 ? -3.005 -12.240 25.910 1.00 59.69 82 PRO A C 1
ATOM 647 O O . PRO A 1 82 ? -2.116 -12.732 26.594 1.00 59.69 82 PRO A O 1
ATOM 650 N N . SER A 1 83 ? -4.070 -11.646 26.468 1.00 58.66 83 SER A N 1
ATOM 651 C CA . SER A 1 83 ? -4.273 -11.636 27.928 1.00 58.66 83 SER A CA 1
ATOM 652 C C . SER A 1 83 ? -4.626 -13.016 28.485 1.00 58.66 83 SER A C 1
ATOM 654 O O . SER A 1 83 ? -4.137 -13.374 29.550 1.00 58.66 83 SER A O 1
ATOM 656 N N . VAL A 1 84 ? -5.411 -13.810 27.748 1.00 59.75 84 VAL A N 1
ATOM 657 C CA . VAL A 1 84 ? -5.727 -15.199 28.122 1.00 59.75 84 VAL A CA 1
ATOM 658 C C . VAL A 1 84 ? -4.473 -16.073 28.035 1.00 59.75 84 VAL A C 1
ATOM 660 O O . VAL A 1 84 ? -4.120 -16.717 29.014 1.00 59.75 84 VAL A O 1
ATOM 663 N N . ALA A 1 85 ? -3.720 -15.988 26.933 1.00 58.00 85 ALA A N 1
ATOM 664 C CA . ALA A 1 85 ? -2.465 -16.727 26.779 1.00 58.00 85 ALA A CA 1
ATOM 665 C C . ALA A 1 85 ? -1.416 -16.361 27.849 1.00 58.00 85 ALA A C 1
ATOM 667 O O . ALA A 1 85 ? -0.636 -17.209 28.273 1.00 58.00 85 ALA A O 1
ATOM 668 N N . ARG A 1 86 ? -1.393 -15.102 28.309 1.00 57.41 86 ARG A N 1
ATOM 669 C CA . ARG A 1 86 ? -0.498 -14.659 29.387 1.00 57.41 86 ARG A CA 1
ATOM 670 C C . ARG A 1 86 ? -0.890 -15.244 30.747 1.00 57.41 86 ARG A C 1
ATOM 672 O O . ARG A 1 86 ? -0.001 -15.685 31.465 1.00 57.41 86 ARG A O 1
ATOM 679 N N . HIS A 1 87 ? -2.183 -15.283 31.071 1.00 58.16 87 HIS A N 1
ATOM 680 C CA . HIS A 1 87 ? -2.677 -15.916 32.299 1.00 58.16 87 HIS A CA 1
ATOM 681 C C . HIS A 1 87 ? -2.496 -17.441 32.298 1.00 58.16 87 HIS A C 1
ATOM 683 O O . HIS A 1 87 ? -2.215 -18.024 33.339 1.00 58.16 87 HIS A O 1
ATOM 689 N N . GLU A 1 88 ? -2.608 -18.091 31.138 1.00 58.88 88 GLU A N 1
ATOM 690 C CA . GLU A 1 88 ? -2.366 -19.533 30.992 1.00 58.88 88 GLU A CA 1
ATOM 691 C C . GLU A 1 88 ? -0.873 -19.904 31.072 1.00 58.88 88 GLU A C 1
ATOM 693 O O . GLU A 1 88 ? -0.537 -21.004 31.507 1.00 58.88 88 GLU A O 1
ATOM 698 N N . ALA A 1 89 ? 0.036 -18.998 30.689 1.00 56.75 89 ALA A N 1
ATOM 699 C CA . ALA A 1 89 ? 1.484 -19.226 30.738 1.00 56.75 89 ALA A CA 1
ATOM 700 C C . ALA A 1 89 ? 2.108 -19.009 32.131 1.00 56.75 89 ALA A C 1
ATOM 702 O O . ALA A 1 89 ? 3.137 -19.606 32.441 1.00 56.75 89 ALA A O 1
ATOM 703 N N . GLU A 1 90 ? 1.489 -18.183 32.976 1.00 57.59 90 GLU A N 1
ATOM 704 C CA . GLU A 1 90 ? 1.933 -17.875 34.345 1.00 57.59 90 GLU A CA 1
ATOM 705 C C . GLU A 1 90 ? 2.148 -19.106 35.257 1.00 57.59 90 GLU A C 1
ATOM 707 O O . GLU A 1 90 ? 3.168 -19.158 35.947 1.00 57.59 90 GLU A O 1
ATOM 712 N N . PRO A 1 91 ? 1.276 -20.135 35.260 1.00 64.06 91 PRO A N 1
ATOM 713 C CA . PRO A 1 91 ? 1.508 -21.345 36.054 1.00 64.06 91 PRO A CA 1
ATOM 714 C C . PRO A 1 91 ? 2.607 -22.267 35.492 1.00 64.06 91 PRO A C 1
ATOM 716 O O . PRO A 1 91 ? 3.157 -23.073 36.240 1.00 64.06 91 PRO A O 1
ATOM 719 N N . LEU A 1 92 ? 2.961 -22.161 34.204 1.00 57.50 92 LEU A N 1
ATOM 720 C CA . LEU A 1 92 ? 3.949 -23.037 33.551 1.00 57.50 92 LEU A CA 1
ATOM 721 C C . LEU A 1 92 ? 5.400 -22.600 33.801 1.00 57.50 92 LEU A C 1
ATOM 723 O O . LEU A 1 92 ? 6.303 -23.433 33.791 1.00 57.50 92 LEU A O 1
ATOM 727 N N . THR A 1 93 ? 5.642 -21.317 34.067 1.00 59.28 93 THR A N 1
ATOM 728 C CA . THR A 1 93 ? 6.971 -20.780 34.413 1.00 59.28 93 THR A CA 1
ATOM 729 C C . THR A 1 93 ? 7.296 -20.849 35.909 1.00 59.28 93 THR A C 1
ATOM 731 O O . THR A 1 93 ? 8.442 -20.617 36.290 1.00 59.28 93 THR A O 1
ATOM 734 N N . GLY A 1 94 ? 6.320 -21.188 36.761 1.00 55.25 94 GLY A N 1
ATOM 735 C CA . GLY A 1 94 ? 6.491 -21.319 38.215 1.00 55.25 94 GLY A CA 1
ATOM 736 C C . GLY A 1 94 ? 6.997 -22.686 38.699 1.00 55.25 94 GLY A C 1
ATOM 737 O O . GLY A 1 94 ? 7.425 -22.801 39.848 1.00 55.25 94 GLY A O 1
ATOM 738 N N . ALA A 1 95 ? 6.989 -23.720 37.850 1.00 56.59 95 ALA A N 1
ATOM 739 C CA . ALA A 1 95 ? 7.492 -25.047 38.202 1.00 56.59 95 ALA A CA 1
ATOM 740 C C . ALA A 1 95 ? 9.027 -25.074 38.112 1.00 56.59 95 ALA A C 1
ATOM 742 O O . ALA A 1 95 ? 9.624 -25.441 37.101 1.00 56.59 95 ALA A O 1
ATOM 743 N N . ARG A 1 96 ? 9.670 -24.629 39.194 1.00 55.88 96 ARG A N 1
ATOM 744 C CA . ARG A 1 96 ? 11.105 -24.781 39.442 1.00 55.88 96 ARG A CA 1
ATOM 745 C C . ARG A 1 96 ? 11.465 -26.261 39.261 1.00 55.88 96 ARG A C 1
ATOM 747 O O . ARG A 1 96 ? 10.926 -27.103 39.971 1.00 55.88 96 ARG A O 1
ATOM 754 N N . ALA A 1 97 ? 12.335 -26.563 38.299 1.00 56.50 97 ALA A N 1
ATOM 755 C CA . ALA A 1 97 ? 12.833 -27.915 38.078 1.00 56.50 97 ALA A CA 1
ATOM 756 C C . ALA A 1 97 ? 13.446 -28.446 39.383 1.00 56.50 97 ALA A C 1
ATOM 758 O O . ALA A 1 97 ? 14.396 -27.852 39.903 1.00 56.50 97 ALA A O 1
ATOM 759 N N . GLU A 1 98 ? 12.882 -29.523 39.934 1.00 59.38 98 GLU A N 1
ATOM 760 C CA . GLU A 1 98 ? 13.531 -30.234 41.029 1.00 59.38 98 GLU A CA 1
ATOM 761 C C . GLU A 1 98 ? 14.878 -30.786 40.536 1.00 59.38 98 GLU A C 1
ATOM 763 O O . GLU A 1 98 ? 14.953 -31.335 39.431 1.00 59.38 98 GLU A O 1
ATOM 768 N N . PRO A 1 99 ? 15.963 -30.624 41.312 1.00 56.94 99 PRO A N 1
ATOM 769 C CA . PRO A 1 99 ? 17.256 -31.167 40.941 1.00 56.94 99 PRO A CA 1
ATOM 770 C C . PRO A 1 99 ? 17.194 -32.697 40.950 1.00 56.94 99 PRO A C 1
ATOM 772 O O . PRO A 1 99 ? 16.877 -33.319 41.962 1.00 56.94 99 PRO A O 1
ATOM 775 N N . VAL A 1 100 ? 17.525 -33.293 39.803 1.00 66.06 100 VAL A N 1
ATOM 776 C CA . VAL A 1 100 ? 17.677 -34.742 39.632 1.00 66.06 100 VAL A CA 1
ATOM 777 C C . VAL A 1 100 ? 18.750 -35.243 40.612 1.00 66.06 100 VAL A C 1
ATOM 779 O O . VAL A 1 100 ? 19.881 -34.753 40.550 1.00 66.06 100 VAL A O 1
ATOM 782 N N . PRO A 1 101 ? 18.445 -36.190 41.521 1.00 61.84 101 PRO A N 1
ATOM 783 C CA . PRO A 1 101 ? 19.449 -36.725 42.430 1.00 61.84 101 PRO A CA 1
ATOM 784 C C . PRO A 1 101 ? 20.502 -37.512 41.644 1.00 61.84 101 PRO A C 1
ATOM 786 O O . PRO A 1 101 ? 20.178 -38.340 40.791 1.00 61.84 101 PRO A O 1
ATOM 789 N N . ALA A 1 102 ? 21.773 -37.226 41.929 1.00 60.75 102 ALA A N 1
ATOM 790 C CA . ALA A 1 102 ? 22.909 -37.891 41.308 1.00 60.75 102 ALA A CA 1
ATOM 791 C C . ALA A 1 102 ? 22.888 -39.395 41.620 1.00 60.75 102 ALA A C 1
ATOM 793 O O . ALA A 1 102 ? 22.736 -39.796 42.776 1.00 60.75 102 ALA A O 1
ATOM 794 N N . ALA A 1 103 ? 23.033 -40.216 40.579 1.00 56.16 103 ALA A N 1
ATOM 795 C CA . ALA A 1 103 ? 23.098 -41.665 40.711 1.00 56.16 103 ALA A CA 1
ATOM 796 C C . ALA A 1 103 ? 24.351 -42.085 41.509 1.00 56.16 103 ALA 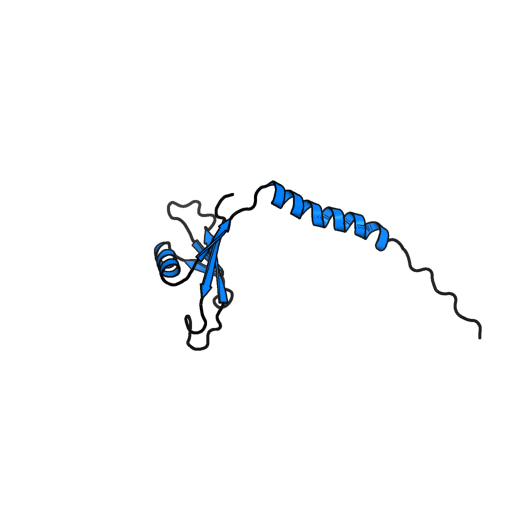A C 1
ATOM 798 O O . ALA A 1 103 ? 25.417 -41.495 41.302 1.00 56.16 103 ALA A O 1
ATOM 799 N N . PRO A 1 104 ? 24.248 -43.078 42.412 1.00 62.16 104 PRO A N 1
ATOM 800 C CA . PRO A 1 104 ? 25.401 -43.587 43.144 1.00 62.16 104 PRO A CA 1
ATOM 801 C C . PRO A 1 104 ? 26.341 -44.378 42.221 1.00 62.16 104 PRO A C 1
ATOM 803 O O . PRO A 1 104 ? 25.889 -45.020 41.271 1.00 62.16 104 PRO A O 1
ATOM 806 N N . ALA A 1 105 ? 27.639 -44.275 42.523 1.00 64.12 105 ALA A N 1
ATOM 807 C CA . ALA A 1 105 ? 28.754 -44.910 41.819 1.00 64.12 105 ALA A CA 1
ATOM 808 C C . ALA A 1 105 ? 28.845 -46.424 42.058 1.00 64.12 105 ALA A C 1
ATOM 810 O O . ALA A 1 105 ? 28.449 -46.872 43.160 1.00 64.12 105 ALA A O 1
#

Radius of gyration: 24.24 Å; chains: 1; bounding box: 45×66×59 Å

Foldseek 3Di:
DAFQWKKWWDPACPVHPGRHIDIKIKGWDPDPDPAIWIWIADPVPHIDTDHPVVVVVRVVVTDMDTDDDDDPVVVVVVVVVVVVVVVVCVVVVPPDDDDDDDDDD

pLDDT: mean 78.53, std 14.62, range [55.25, 95.81]